Protein AF-A0A2W4QS42-F1 (afdb_monomer)

Solvent-accessible surface area (backbone atoms only — not comparable to full-atom values): 7011 Å² total; per-residue (Å²): 129,69,73,57,61,22,57,53,26,38,53,53,14,48,56,40,29,53,50,14,57,77,71,67,36,66,67,45,32,48,53,15,30,51,37,30,37,52,13,28,56,42,39,51,52,35,50,59,56,46,58,57,48,47,72,67,36,71,87,75,53,97,61,64,62,68,47,48,51,56,24,48,58,36,41,53,54,31,47,53,46,36,49,53,36,22,54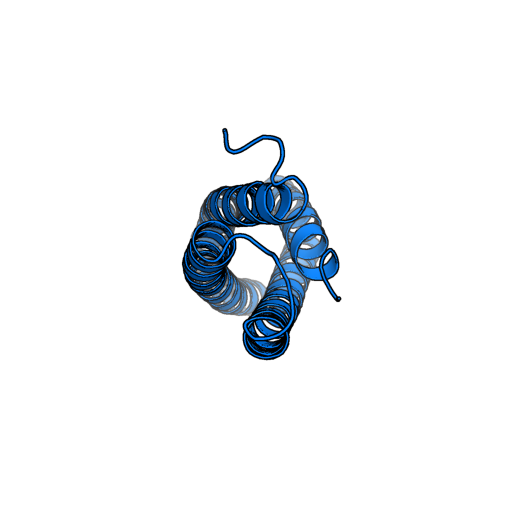,42,24,51,55,19,38,54,18,58,78,65,73,38,87,63,17,61,64,32,46,52,49,34,56,55,40,48,56,56,37,49,55,38,48,52,51,26,51,50,37,54,50,43,58,78,37,66,83,75,73,119

pLDDT: mean 89.02, std 12.54, range [42.53, 98.44]

Secondary structure (DSSP, 8-state):
---SHHHHHHHHHHHHHHHHHHHT-HHHHHHHHHHHHHHHHHHHHHHHHHHHHHHHHTTT----HHHHHHHHHHHHHHHHHHHHHHHHHHHHHHHHHTT-TTHHHHHHHHHHHHHHHHHHHHHHHHHHHHHH-TTT--

Foldseek 3Di:
DLLCQLVVLLVVLLVQLVVCLVVVPLVSNLVSLVSLLVSLVSLVVVLVVLVVVCVVCVVPDPFDPVLSVVLNVLSVVLNVLSVVLNVLSVVLNVCSVVVHPCNNVSSVVSSVSSVVSNVSSVVSVVSVVCRVCVVVVD

Structure (mmCIF, N/CA/C/O backbone):
data_AF-A0A2W4QS42-F1
#
_entry.id   AF-A0A2W4QS42-F1
#
loop_
_atom_site.group_PDB
_atom_site.id
_atom_site.type_symbol
_atom_site.label_atom_id
_atom_site.label_alt_id
_atom_site.label_comp_id
_atom_site.label_asym_id
_atom_site.label_entity_id
_atom_site.label_seq_id
_atom_site.pdbx_PDB_ins_code
_atom_site.Cartn_x
_atom_site.Cartn_y
_atom_site.Cartn_z
_atom_site.occupancy
_atom_site.B_iso_or_equiv
_atom_site.auth_seq_id
_atom_site.auth_comp_id
_atom_site.auth_asym_id
_atom_site.auth_atom_id
_atom_site.pdbx_PDB_model_num
ATOM 1 N N . MET A 1 1 ? -0.757 -10.755 -18.450 1.00 49.31 1 MET A N 1
ATOM 2 C CA . MET A 1 1 ? -0.132 -10.056 -17.308 1.00 49.31 1 MET A CA 1
ATOM 3 C C . MET A 1 1 ? -1.227 -9.684 -16.318 1.00 49.31 1 MET A C 1
ATOM 5 O O . MET A 1 1 ? -2.262 -9.183 -16.743 1.00 49.31 1 MET A O 1
ATOM 9 N N . ILE A 1 2 ? -1.046 -9.963 -15.027 1.00 46.19 2 ILE A N 1
ATOM 10 C CA . ILE A 1 2 ? -1.943 -9.469 -13.970 1.00 46.19 2 ILE A CA 1
ATOM 11 C C . ILE A 1 2 ? -1.516 -8.021 -13.677 1.00 46.19 2 ILE A C 1
ATOM 13 O O . ILE A 1 2 ? -0.881 -7.742 -12.674 1.00 46.19 2 ILE A O 1
ATOM 17 N N . THR A 1 3 ? -1.766 -7.096 -14.604 1.00 63.50 3 THR A N 1
ATOM 18 C CA . THR A 1 3 ? -1.254 -5.712 -14.499 1.00 63.50 3 THR A CA 1
ATOM 19 C C . THR A 1 3 ? -2.177 -4.797 -13.709 1.00 63.50 3 THR A C 1
ATOM 21 O O . THR A 1 3 ? -1.730 -3.859 -13.063 1.00 63.50 3 THR A O 1
ATOM 24 N N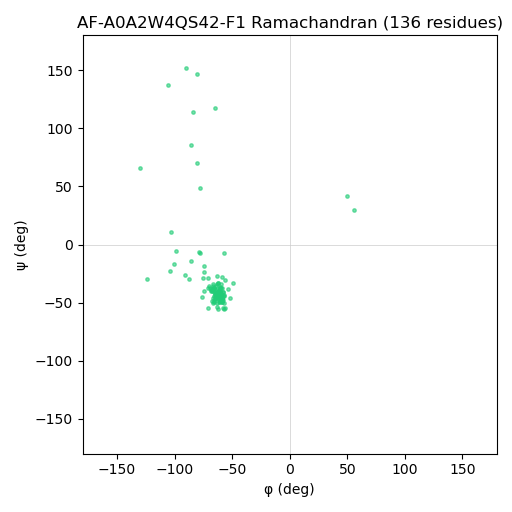 . HIS A 1 4 ? -3.482 -5.063 -13.739 1.00 69.88 4 HIS A N 1
ATOM 25 C CA . HIS A 1 4 ? -4.470 -4.114 -13.227 1.00 69.88 4 HIS A CA 1
ATOM 26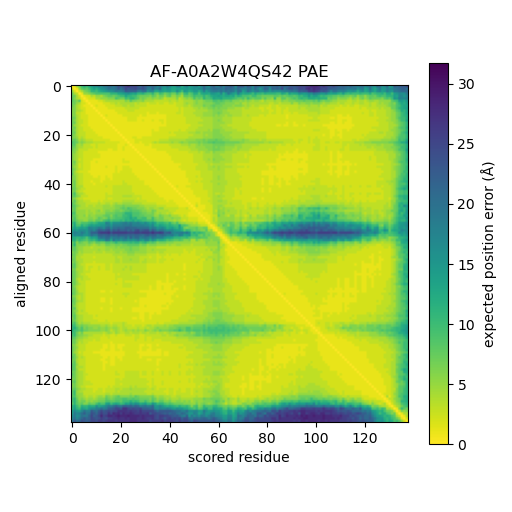 C C . HIS A 1 4 ? -5.046 -4.490 -11.860 1.00 69.88 4 HIS A C 1
ATOM 28 O O . HIS A 1 4 ? -5.512 -3.617 -11.131 1.00 69.88 4 HIS A O 1
ATOM 34 N N . LEU A 1 5 ? -4.995 -5.773 -11.488 1.00 74.00 5 LEU A N 1
ATOM 35 C CA . LEU A 1 5 ? -5.559 -6.260 -10.227 1.00 74.00 5 LEU A CA 1
ATOM 36 C C . LEU A 1 5 ? -4.943 -5.576 -8.988 1.00 74.00 5 LEU A C 1
ATOM 38 O O . LEU A 1 5 ? -5.720 -5.133 -8.141 1.00 74.00 5 LEU A O 1
ATOM 42 N N . PRO A 1 6 ? -3.606 -5.423 -8.863 1.00 79.38 6 PRO A N 1
ATOM 43 C CA . PRO A 1 6 ? -3.008 -4.815 -7.671 1.00 79.38 6 PRO A CA 1
ATOM 44 C C . PRO A 1 6 ? -3.354 -3.328 -7.552 1.00 79.38 6 PRO A C 1
ATOM 46 O O . PRO A 1 6 ? -3.699 -2.850 -6.475 1.00 79.38 6 PRO A O 1
ATOM 49 N N . VAL A 1 7 ? -3.344 -2.611 -8.679 1.00 84.81 7 VAL A N 1
ATOM 50 C CA . VAL A 1 7 ? -3.639 -1.174 -8.739 1.00 84.81 7 VAL A CA 1
ATOM 51 C C . VAL A 1 7 ? -5.097 -0.899 -8.375 1.00 84.81 7 VAL A C 1
ATOM 53 O O . VAL A 1 7 ? -5.369 -0.084 -7.493 1.00 84.81 7 VAL A O 1
ATOM 56 N N . PHE A 1 8 ? -6.045 -1.613 -8.993 1.00 87.81 8 PHE A N 1
ATOM 57 C CA . PHE A 1 8 ? -7.465 -1.459 -8.664 1.00 87.81 8 PHE A CA 1
ATOM 58 C C . PHE A 1 8 ? -7.780 -1.936 -7.245 1.00 87.81 8 PHE A C 1
ATOM 60 O O . PHE A 1 8 ? -8.579 -1.302 -6.559 1.00 87.81 8 PHE A O 1
ATOM 67 N N . GLY A 1 9 ? -7.136 -3.010 -6.782 1.00 90.00 9 GLY A N 1
ATOM 68 C CA . GLY A 1 9 ? -7.272 -3.494 -5.411 1.00 90.00 9 GLY A CA 1
ATOM 69 C C . GLY A 1 9 ? -6.837 -2.444 -4.388 1.00 90.00 9 GLY A C 1
ATOM 70 O O . GLY A 1 9 ? -7.599 -2.131 -3.475 1.00 90.00 9 GLY A O 1
ATOM 71 N N . LEU A 1 10 ? -5.664 -1.833 -4.574 1.00 92.06 10 LEU A N 1
ATOM 72 C CA . LEU A 1 10 ? -5.182 -0.749 -3.714 1.00 92.06 10 LEU A CA 1
ATOM 73 C C . LEU A 1 10 ? -6.088 0.484 -3.776 1.00 92.06 10 LEU A C 1
ATOM 75 O O . LEU A 1 10 ? -6.435 1.033 -2.732 1.00 92.06 10 LEU A O 1
ATOM 79 N N . PHE A 1 11 ? -6.526 0.882 -4.974 1.00 94.31 11 PHE A N 1
ATOM 80 C CA . PHE A 1 11 ? -7.452 2.000 -5.172 1.00 94.31 11 PHE A CA 1
ATOM 81 C C . PHE A 1 11 ? -8.765 1.801 -4.410 1.00 94.31 11 PHE A C 1
ATOM 83 O O . PHE A 1 11 ? -9.143 2.628 -3.578 1.00 94.31 11 PHE A O 1
ATOM 90 N N . LEU A 1 12 ? -9.440 0.672 -4.635 1.00 95.25 12 LEU A N 1
ATOM 91 C CA . LEU A 1 12 ? -10.700 0.353 -3.966 1.00 95.25 12 LEU A CA 1
ATOM 92 C C . LEU A 1 12 ? -10.511 0.195 -2.454 1.00 95.25 12 LEU A C 1
ATOM 94 O O . LEU A 1 12 ? -11.308 0.726 -1.680 1.00 95.25 12 LEU A O 1
ATOM 98 N N . GLY A 1 13 ? -9.440 -0.481 -2.033 1.00 96.56 13 GLY A N 1
ATOM 99 C CA . GLY A 1 13 ? -9.091 -0.660 -0.628 1.00 96.56 13 GLY A CA 1
ATOM 100 C C . GLY A 1 13 ? -8.870 0.668 0.095 1.00 96.56 13 GLY A C 1
ATOM 101 O O . GLY A 1 13 ? -9.392 0.855 1.190 1.00 96.56 13 GLY A O 1
ATOM 102 N N . PHE A 1 14 ? -8.178 1.625 -0.527 1.00 97.75 14 PHE A N 1
ATOM 103 C CA . PHE A 1 14 ? -7.946 2.951 0.045 1.00 97.75 14 PHE A CA 1
ATOM 104 C C . PHE A 1 14 ? -9.245 3.735 0.260 1.00 97.75 14 PHE A C 1
ATOM 106 O O . PHE A 1 14 ? -9.510 4.189 1.375 1.00 97.75 14 PHE A O 1
ATOM 113 N N . PHE A 1 15 ? -10.078 3.886 -0.776 1.00 98.00 15 PHE A N 1
ATOM 114 C CA . PHE A 1 15 ? -11.317 4.664 -0.656 1.00 98.00 15 PHE A CA 1
ATOM 115 C C . PHE A 1 15 ? -12.315 4.011 0.300 1.00 98.00 15 PHE A C 1
ATOM 117 O O . PHE A 1 15 ? -12.965 4.708 1.084 1.00 98.00 15 PHE A O 1
ATOM 124 N N . ALA A 1 16 ? -12.396 2.679 0.294 1.00 97.88 16 ALA A N 1
ATOM 125 C CA . ALA A 1 16 ? -13.203 1.944 1.256 1.00 97.88 16 ALA A CA 1
ATOM 126 C C . ALA A 1 16 ? -12.666 2.119 2.689 1.00 97.88 16 ALA A C 1
ATOM 128 O O . ALA A 1 16 ? -13.453 2.383 3.601 1.00 97.88 16 ALA A O 1
ATOM 129 N N . LEU A 1 17 ? -11.342 2.080 2.897 1.00 98.31 17 LEU A N 1
ATOM 130 C CA . LEU A 1 17 ? -10.729 2.286 4.214 1.00 98.31 17 LEU A CA 1
ATOM 131 C C . LEU A 1 17 ? -10.974 3.708 4.720 1.00 98.31 17 LEU A C 1
ATOM 133 O O . LEU A 1 17 ? -11.322 3.892 5.886 1.00 98.31 17 LEU A O 1
ATOM 137 N N . LEU A 1 18 ? -10.844 4.704 3.842 1.00 98.31 18 LEU A N 1
ATOM 138 C CA . LEU A 1 18 ? -11.116 6.105 4.147 1.00 98.31 18 LEU A CA 1
ATOM 139 C C . LEU A 1 18 ? -12.583 6.301 4.546 1.00 98.31 18 LEU A C 1
ATOM 141 O O . LEU A 1 18 ? -12.873 6.918 5.573 1.00 98.31 18 LEU A O 1
ATOM 145 N N . TYR A 1 19 ? -13.511 5.718 3.783 1.00 98.31 19 TYR A N 1
ATOM 146 C CA . TYR A 1 19 ? -14.935 5.738 4.107 1.00 98.31 19 TYR A CA 1
ATOM 147 C C . TYR A 1 19 ? -15.221 5.055 5.451 1.00 98.31 19 TYR A C 1
ATOM 149 O O . TYR A 1 19 ? -15.873 5.646 6.316 1.00 98.31 19 TYR A O 1
ATOM 157 N N . GLY A 1 20 ? -14.687 3.849 5.670 1.00 97.31 20 GLY A N 1
ATOM 158 C CA . GLY A 1 20 ? -14.833 3.104 6.921 1.00 97.31 20 GLY A CA 1
ATOM 159 C C . GLY A 1 20 ? -14.254 3.853 8.120 1.00 97.31 20 GLY A C 1
ATOM 160 O O . GLY A 1 20 ? -14.846 3.854 9.199 1.00 97.31 20 GLY A O 1
ATOM 161 N N . TYR A 1 21 ? -13.142 4.565 7.933 1.00 97.44 21 TYR A N 1
ATOM 162 C CA . TYR A 1 21 ? -12.543 5.415 8.957 1.00 97.44 21 TYR A CA 1
ATOM 163 C C . TYR A 1 21 ? -13.443 6.606 9.316 1.00 97.44 21 TYR A C 1
ATOM 165 O O . TYR A 1 21 ? -13.745 6.807 10.495 1.00 97.44 21 TYR A O 1
ATOM 173 N N . ILE A 1 22 ? -13.941 7.350 8.320 1.00 97.94 22 ILE A N 1
ATOM 174 C CA . ILE A 1 22 ? -14.831 8.509 8.524 1.00 97.94 22 ILE A CA 1
ATOM 175 C C . ILE A 1 22 ? -16.152 8.082 9.175 1.00 97.94 22 ILE A C 1
ATOM 177 O O . ILE A 1 22 ? -16.623 8.722 10.119 1.00 97.94 22 ILE A O 1
ATOM 181 N N . LYS A 1 23 ? -16.748 6.983 8.702 1.00 97.56 23 LYS A N 1
ATOM 182 C CA . LYS A 1 23 ? -18.003 6.437 9.239 1.00 97.56 23 LYS A CA 1
ATOM 183 C C . LYS A 1 23 ? -17.827 5.657 10.537 1.00 97.56 23 LYS A C 1
ATOM 185 O O . LYS A 1 23 ? -18.823 5.305 11.159 1.00 97.56 23 LYS A O 1
ATOM 190 N N . LYS A 1 24 ? -16.581 5.428 10.967 1.00 95.31 24 LYS A N 1
ATOM 191 C CA . LYS A 1 24 ? -16.226 4.601 12.130 1.00 95.31 24 LYS A CA 1
ATOM 192 C C . LYS A 1 24 ? -16.796 3.179 12.027 1.00 95.31 24 LYS A C 1
ATOM 194 O O . LYS A 1 24 ? -17.056 2.541 13.044 1.00 95.31 24 LYS A O 1
ATOM 199 N N . ASP A 1 25 ? -16.960 2.684 10.803 1.00 97.44 25 ASP A N 1
ATOM 200 C CA . ASP A 1 25 ? -17.499 1.359 10.526 1.00 97.44 25 ASP A CA 1
ATOM 201 C C . ASP A 1 25 ? -16.380 0.316 10.617 1.00 97.44 25 ASP A C 1
ATOM 203 O O . ASP A 1 25 ? -15.419 0.320 9.842 1.00 97.44 25 ASP A O 1
ATOM 207 N N . LYS A 1 26 ? -16.486 -0.574 11.607 1.00 95.88 26 LYS A N 1
ATOM 208 C CA . LYS A 1 26 ? -15.491 -1.623 11.850 1.00 95.88 26 LYS A CA 1
ATOM 209 C C . LYS A 1 26 ? -15.455 -2.657 10.722 1.00 95.88 26 LYS A C 1
ATOM 211 O O . LYS A 1 26 ? -14.369 -3.080 10.332 1.00 95.88 26 LYS A O 1
ATOM 216 N N . GLY A 1 27 ? -16.615 -3.045 10.195 1.00 97.44 27 GLY A N 1
ATOM 217 C CA . GLY A 1 27 ? -16.720 -4.043 9.133 1.00 97.44 27 GLY A CA 1
ATOM 218 C C . GLY A 1 27 ? -16.070 -3.552 7.846 1.00 97.44 27 GLY A C 1
ATOM 219 O O . GLY A 1 27 ? -15.232 -4.247 7.274 1.00 97.44 27 GLY A O 1
ATOM 220 N N . VAL A 1 28 ? -16.369 -2.313 7.450 1.00 97.94 28 VAL A N 1
ATOM 221 C CA . VAL A 1 28 ? -15.773 -1.703 6.257 1.00 97.94 28 VAL A CA 1
ATOM 222 C C . VAL A 1 28 ? -14.257 -1.597 6.399 1.00 97.94 28 VAL A C 1
ATOM 224 O O . VAL A 1 28 ? -13.547 -1.970 5.469 1.00 97.94 28 VAL A O 1
ATOM 227 N N . LYS A 1 29 ? -13.732 -1.160 7.554 1.00 98.31 29 LYS A N 1
ATOM 228 C CA . LYS A 1 29 ? -12.275 -1.103 7.774 1.00 98.31 29 LYS A CA 1
ATOM 229 C C . LYS A 1 29 ? -11.618 -2.474 7.614 1.00 98.31 29 LYS A C 1
ATOM 231 O O . LYS A 1 29 ? -10.624 -2.580 6.906 1.00 98.31 29 LYS A O 1
ATOM 236 N N . ILE A 1 30 ? -12.185 -3.520 8.220 1.00 98.31 30 ILE A N 1
ATOM 237 C CA . ILE A 1 30 ? -11.664 -4.894 8.127 1.00 98.31 30 ILE A CA 1
ATOM 238 C C . ILE A 1 30 ? -11.622 -5.371 6.671 1.00 98.31 30 ILE A C 1
ATOM 240 O O . ILE A 1 30 ? -10.583 -5.849 6.217 1.00 98.31 30 ILE A O 1
ATOM 244 N N . VAL A 1 31 ? -12.722 -5.206 5.930 1.00 98.19 31 VAL A N 1
ATOM 245 C CA . VAL A 1 31 ? -12.797 -5.604 4.514 1.00 98.19 31 VAL A CA 1
ATOM 246 C C . VAL A 1 31 ? -11.794 -4.816 3.673 1.00 98.19 31 VAL A C 1
ATOM 248 O O . VAL A 1 31 ? -11.091 -5.394 2.853 1.00 98.19 31 VAL A O 1
ATOM 251 N N . SER A 1 32 ? -11.673 -3.513 3.913 1.00 98.12 32 SER A N 1
ATOM 252 C CA . SER A 1 32 ? -10.754 -2.646 3.170 1.00 98.12 32 SER A CA 1
ATOM 253 C C . SER A 1 32 ? -9.291 -3.035 3.392 1.00 98.12 32 SER A C 1
ATOM 255 O O . SER A 1 32 ? -8.528 -3.139 2.437 1.00 98.12 32 SER A O 1
ATOM 257 N N . LEU A 1 33 ? -8.909 -3.320 4.642 1.00 98.44 33 LEU A N 1
ATOM 258 C CA . LEU A 1 33 ? -7.570 -3.809 4.982 1.00 98.44 33 LEU A CA 1
ATOM 259 C C . LEU A 1 33 ? -7.282 -5.167 4.329 1.00 98.44 33 LEU A C 1
ATOM 261 O O . LEU A 1 33 ? -6.191 -5.370 3.804 1.00 98.44 33 LEU A O 1
ATOM 265 N N . ALA A 1 34 ? -8.262 -6.076 4.306 1.00 98.06 34 ALA A N 1
ATOM 266 C CA . ALA A 1 34 ? -8.127 -7.359 3.620 1.00 98.06 34 ALA A CA 1
ATOM 267 C C . ALA A 1 34 ? -7.929 -7.190 2.103 1.00 98.06 34 ALA A C 1
ATOM 269 O O . ALA A 1 34 ? -7.073 -7.856 1.525 1.00 98.06 34 ALA A O 1
ATOM 270 N N . ILE A 1 35 ? -8.659 -6.266 1.468 1.00 97.50 35 ILE A N 1
ATOM 271 C CA . ILE A 1 35 ? -8.482 -5.936 0.046 1.00 97.50 35 ILE A CA 1
ATOM 272 C C . ILE A 1 35 ? -7.061 -5.423 -0.221 1.00 97.50 35 ILE A C 1
ATOM 274 O O . ILE A 1 35 ? -6.424 -5.887 -1.164 1.00 97.50 35 ILE A O 1
ATOM 278 N N . ILE A 1 36 ? -6.537 -4.522 0.619 1.00 97.56 36 ILE A N 1
ATOM 279 C CA . ILE A 1 36 ? -5.163 -4.002 0.485 1.00 97.56 36 ILE A CA 1
ATOM 280 C C . ILE A 1 36 ? -4.132 -5.135 0.603 1.00 97.56 36 ILE A C 1
ATOM 282 O O . ILE A 1 36 ? -3.180 -5.178 -0.171 1.00 97.56 36 ILE A O 1
ATOM 286 N N . ILE A 1 37 ? -4.333 -6.091 1.514 1.00 97.81 37 ILE A N 1
ATOM 287 C CA . ILE A 1 37 ? -3.449 -7.260 1.662 1.00 97.81 37 ILE A CA 1
ATOM 288 C C . ILE A 1 37 ? -3.484 -8.144 0.408 1.00 97.81 37 ILE A C 1
ATOM 290 O O . ILE A 1 37 ? -2.435 -8.558 -0.081 1.00 97.81 37 ILE A O 1
ATOM 294 N N . VAL A 1 38 ? -4.669 -8.416 -0.146 1.00 96.19 38 VAL A N 1
ATOM 295 C CA . VAL A 1 38 ? -4.794 -9.173 -1.404 1.00 96.19 38 VAL A CA 1
ATOM 296 C C . VAL A 1 38 ? -4.106 -8.432 -2.551 1.00 96.19 38 VAL A C 1
ATOM 298 O O . VAL A 1 38 ? -3.416 -9.051 -3.360 1.00 96.19 38 VAL A O 1
ATOM 301 N N . ALA A 1 39 ? -4.241 -7.107 -2.598 1.00 94.62 39 ALA A N 1
ATOM 302 C CA . ALA A 1 39 ? -3.582 -6.279 -3.595 1.00 94.62 39 ALA A CA 1
ATOM 303 C C . ALA A 1 39 ? -2.051 -6.293 -3.449 1.00 94.62 39 ALA A C 1
ATOM 305 O O . ALA A 1 39 ? -1.366 -6.375 -4.462 1.00 94.62 39 ALA A O 1
ATOM 306 N N . MET A 1 40 ? -1.516 -6.305 -2.220 1.00 95.12 40 MET A N 1
ATOM 307 C CA . MET A 1 40 ? -0.083 -6.501 -1.959 1.00 95.12 40 MET A CA 1
ATOM 308 C C . MET A 1 40 ? 0.408 -7.835 -2.529 1.00 95.12 40 MET A C 1
ATOM 310 O O . MET A 1 40 ? 1.393 -7.854 -3.260 1.00 95.12 40 MET A 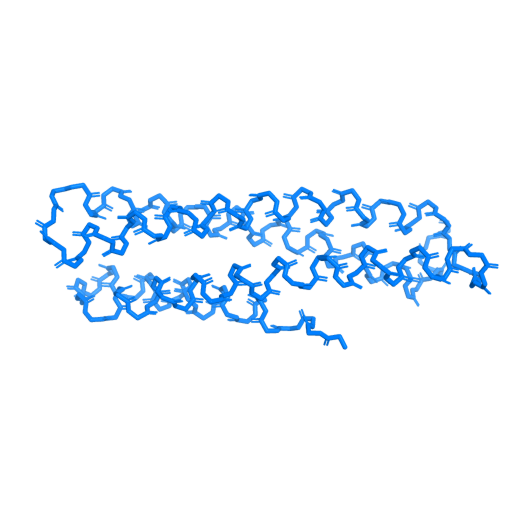O 1
ATOM 314 N N . VAL A 1 41 ? -0.292 -8.941 -2.253 1.00 95.50 41 VAL A N 1
ATOM 315 C CA . VAL A 1 41 ? 0.081 -10.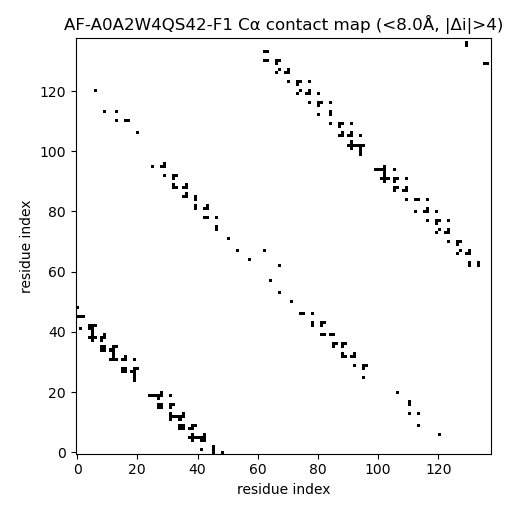260 -2.798 1.00 95.50 41 VAL A CA 1
ATOM 316 C C . VAL A 1 41 ? 0.041 -10.251 -4.327 1.00 95.50 41 VAL A C 1
ATOM 318 O O . VAL A 1 41 ? 0.961 -10.743 -4.973 1.00 95.50 41 VAL A O 1
ATOM 321 N N . GLY A 1 42 ? -1.002 -9.660 -4.916 1.00 92.94 42 GLY A N 1
ATOM 322 C CA . GLY A 1 42 ? -1.103 -9.514 -6.366 1.00 92.94 42 GLY A CA 1
ATOM 323 C C . GLY A 1 42 ? 0.020 -8.659 -6.959 1.00 92.94 42 GLY A C 1
ATOM 324 O O . GLY A 1 42 ? 0.530 -8.995 -8.023 1.00 92.94 42 GLY A O 1
ATOM 325 N N . GLY A 1 43 ? 0.403 -7.572 -6.283 1.00 91.88 43 GLY A N 1
ATOM 326 C CA . GLY A 1 43 ? 1.483 -6.674 -6.698 1.00 91.88 43 GLY A CA 1
ATOM 327 C C . GLY A 1 43 ? 2.839 -7.366 -6.672 1.00 91.88 43 GLY A C 1
ATOM 328 O O . GLY A 1 43 ? 3.572 -7.295 -7.651 1.00 91.88 43 GLY A O 1
ATOM 329 N N . TRP A 1 44 ? 3.112 -8.123 -5.609 1.00 92.50 44 TRP A N 1
ATOM 330 C CA . TRP A 1 44 ? 4.324 -8.929 -5.498 1.00 92.50 44 TRP A CA 1
ATOM 331 C C . TRP A 1 44 ? 4.425 -9.982 -6.613 1.00 92.50 44 TRP A C 1
ATOM 333 O O . TRP A 1 44 ? 5.457 -10.097 -7.267 1.00 92.50 44 TRP A O 1
ATOM 343 N N . ILE A 1 45 ? 3.334 -10.705 -6.900 1.00 92.56 45 ILE A N 1
ATOM 344 C CA . ILE A 1 45 ? 3.299 -11.657 -8.024 1.00 92.56 45 ILE A CA 1
ATOM 345 C C . ILE A 1 45 ? 3.549 -10.932 -9.352 1.00 92.56 45 ILE A C 1
ATOM 347 O O . ILE A 1 45 ? 4.320 -11.420 -10.175 1.00 92.56 45 ILE A O 1
ATOM 351 N N . ALA A 1 46 ? 2.910 -9.777 -9.565 1.00 90.12 46 ALA A N 1
ATOM 352 C CA . ALA A 1 46 ? 3.084 -8.997 -10.784 1.00 90.12 46 ALA A CA 1
ATOM 353 C C . ALA A 1 46 ? 4.548 -8.575 -10.982 1.00 90.12 46 ALA A C 1
ATOM 355 O O . ALA A 1 46 ? 5.066 -8.776 -12.079 1.00 90.12 46 ALA A O 1
ATOM 356 N N . PHE A 1 47 ? 5.210 -8.093 -9.925 1.00 90.75 47 PHE A N 1
ATOM 357 C CA . PHE A 1 47 ? 6.631 -7.736 -9.927 1.00 90.75 47 PHE A CA 1
ATOM 358 C C . PHE A 1 47 ? 7.516 -8.918 -10.352 1.00 90.75 47 PHE A C 1
ATOM 360 O O . PHE A 1 47 ? 8.192 -8.825 -11.372 1.00 90.75 47 PHE A O 1
ATOM 367 N N . GLN A 1 48 ? 7.402 -10.077 -9.687 1.00 90.88 48 GLN A N 1
ATOM 368 C CA . GLN A 1 48 ? 8.199 -11.266 -10.041 1.00 90.88 48 GLN A CA 1
ATOM 369 C C . GLN A 1 48 ? 7.977 -11.726 -11.491 1.00 90.88 48 GLN A C 1
ATOM 371 O O . GLN A 1 48 ? 8.897 -12.195 -12.165 1.00 90.88 48 GLN A O 1
ATOM 376 N N . THR A 1 49 ? 6.735 -11.637 -11.981 1.00 89.88 49 THR A N 1
ATOM 377 C CA . THR A 1 49 ? 6.432 -12.006 -13.372 1.00 89.88 49 THR A CA 1
ATOM 378 C C . THR A 1 49 ? 6.921 -10.978 -14.390 1.00 89.88 49 THR A C 1
ATOM 380 O O . THR A 1 49 ? 7.112 -11.350 -15.544 1.00 89.88 49 THR A O 1
ATOM 383 N N . GLY A 1 50 ? 7.099 -9.716 -13.985 1.00 86.62 50 GLY A N 1
ATOM 384 C CA . GLY A 1 50 ? 7.661 -8.646 -14.808 1.00 86.62 50 GLY A CA 1
ATOM 385 C C . GLY A 1 50 ? 9.156 -8.847 -15.029 1.00 86.62 50 GLY A C 1
ATOM 386 O O . GLY A 1 50 ? 9.566 -9.002 -16.172 1.00 86.62 50 GLY A O 1
ATOM 387 N N . GLU A 1 51 ? 9.913 -8.993 -13.941 1.00 84.25 51 GLU A N 1
ATOM 388 C CA . GLU A 1 51 ? 11.357 -9.294 -13.940 1.00 84.25 51 GLU A CA 1
ATOM 389 C C . GLU A 1 51 ? 11.677 -10.530 -14.808 1.00 84.25 51 GLU A C 1
ATOM 391 O O . GLU A 1 51 ? 12.536 -10.528 -15.687 1.00 84.25 51 GLU A O 1
ATOM 396 N N . SER A 1 52 ? 10.892 -11.604 -14.648 1.00 85.69 52 SER A N 1
ATOM 397 C CA . SER A 1 52 ? 11.056 -12.817 -15.465 1.00 85.69 52 SER A CA 1
ATOM 398 C C . SER A 1 52 ? 10.801 -12.577 -16.959 1.00 85.69 52 SER A C 1
ATOM 400 O O . SER A 1 52 ? 11.390 -13.250 -17.806 1.00 85.69 52 SER A O 1
ATOM 402 N N . ALA A 1 53 ? 9.872 -11.675 -17.292 1.00 83.62 53 ALA A N 1
ATOM 403 C CA . ALA A 1 53 ? 9.548 -11.344 -18.673 1.00 83.62 53 ALA A CA 1
ATOM 404 C C . ALA A 1 53 ? 10.638 -10.473 -19.306 1.00 83.62 53 ALA A C 1
ATOM 406 O O . ALA A 1 53 ? 10.984 -10.720 -20.457 1.00 83.62 53 ALA A O 1
ATOM 407 N N . GLU A 1 54 ? 11.191 -9.520 -18.558 1.00 79.94 54 GLU A N 1
ATOM 408 C CA . GLU A 1 54 ? 12.309 -8.663 -18.957 1.00 79.94 54 GLU A CA 1
ATOM 409 C C . GLU A 1 54 ? 13.544 -9.480 -19.346 1.00 79.94 54 GLU A C 1
ATOM 411 O O . GLU A 1 54 ? 13.970 -9.431 -20.502 1.00 79.94 54 GLU A O 1
ATOM 416 N N . HIS A 1 55 ? 14.021 -10.356 -18.456 1.00 79.06 55 HIS A N 1
ATOM 417 C CA . HIS A 1 55 ? 15.143 -11.257 -18.749 1.00 79.06 55 HIS A CA 1
ATOM 418 C C . HIS A 1 55 ? 14.907 -12.145 -19.984 1.00 79.06 55 HIS A C 1
ATOM 420 O O . HIS A 1 55 ? 15.848 -12.538 -20.680 1.00 79.06 55 HIS A O 1
ATOM 426 N N . ALA A 1 56 ? 13.651 -12.500 -20.277 1.00 82.25 56 ALA A N 1
ATOM 427 C CA . ALA A 1 56 ? 13.322 -13.305 -21.450 1.00 82.25 56 ALA A CA 1
ATOM 428 C C . ALA A 1 56 ? 13.391 -12.505 -22.763 1.00 82.25 56 ALA A C 1
ATOM 430 O O . ALA A 1 56 ? 13.665 -13.090 -23.815 1.00 82.25 56 ALA A O 1
ATOM 431 N N . ILE A 1 57 ? 13.137 -11.193 -22.721 1.00 77.06 57 ILE A N 1
ATOM 432 C CA . ILE A 1 57 ? 13.086 -10.326 -23.908 1.00 77.06 57 ILE A CA 1
ATOM 433 C C . ILE A 1 57 ? 14.355 -9.497 -24.123 1.00 77.06 57 ILE A C 1
ATOM 435 O O . ILE A 1 57 ? 14.573 -9.062 -25.254 1.00 77.06 57 ILE A O 1
ATOM 439 N N . GLU A 1 58 ? 15.212 -9.358 -23.106 1.00 71.06 58 GLU A N 1
ATOM 440 C CA . GLU A 1 58 ? 16.472 -8.593 -23.117 1.00 71.06 58 GLU A CA 1
ATOM 441 C C . GLU A 1 58 ? 17.366 -8.920 -24.332 1.00 71.06 58 GLU A C 1
ATOM 443 O O . GLU A 1 58 ? 18.038 -8.059 -24.891 1.00 71.06 58 GLU A O 1
ATOM 448 N N . LYS A 1 59 ? 17.332 -10.171 -24.814 1.00 67.38 59 LYS A N 1
ATOM 449 C CA . LYS A 1 59 ? 18.160 -10.644 -25.944 1.00 67.38 59 LYS A CA 1
ATOM 450 C C . LYS A 1 59 ? 17.446 -10.674 -27.295 1.00 67.38 59 LYS A C 1
ATOM 452 O O . LYS A 1 59 ? 18.063 -11.033 -28.297 1.00 67.38 59 LYS A O 1
ATOM 457 N N . VAL A 1 60 ? 16.145 -10.392 -27.325 1.00 65.06 60 VAL A N 1
ATOM 458 C CA . VAL A 1 60 ? 15.274 -10.705 -28.472 1.00 65.06 60 VAL A CA 1
ATOM 459 C C . VAL A 1 60 ? 14.544 -9.472 -29.005 1.00 65.06 60 VAL A C 1
ATOM 461 O O . VAL A 1 60 ? 14.248 -9.415 -30.199 1.00 65.06 60 VAL A O 1
ATOM 464 N N . ALA A 1 61 ? 14.251 -8.484 -28.160 1.00 64.62 61 ALA A N 1
ATOM 465 C CA . ALA A 1 61 ? 13.419 -7.345 -28.526 1.00 64.62 61 ALA A CA 1
ATOM 466 C C . ALA A 1 61 ? 14.241 -6.057 -28.737 1.00 64.62 61 ALA A C 1
ATOM 468 O O . ALA A 1 61 ? 15.123 -5.734 -27.952 1.00 64.62 61 ALA A O 1
ATOM 469 N N . GLN A 1 62 ? 13.922 -5.291 -29.789 1.00 66.06 62 GLN A N 1
ATOM 470 C CA . GLN A 1 62 ? 14.485 -3.956 -30.066 1.00 66.06 62 GLN A CA 1
ATOM 471 C C . GLN A 1 62 ? 13.840 -2.869 -29.180 1.00 66.06 62 GLN A C 1
ATOM 473 O O . GLN A 1 62 ? 13.362 -1.851 -29.680 1.00 66.06 62 GLN A O 1
ATOM 478 N N . VAL A 1 63 ? 13.747 -3.112 -27.874 1.00 71.88 63 VAL A N 1
ATOM 479 C CA . VAL A 1 63 ? 13.308 -2.112 -26.885 1.00 71.88 63 VAL A CA 1
ATOM 480 C C . VAL A 1 63 ? 14.517 -1.339 -26.371 1.00 71.88 63 VAL A C 1
ATOM 482 O O . VAL A 1 63 ? 15.637 -1.847 -26.389 1.00 71.88 63 VAL A O 1
ATOM 485 N N . SER A 1 64 ? 14.296 -0.093 -25.951 1.00 79.81 64 SER A N 1
ATOM 486 C CA . SER A 1 64 ? 15.345 0.704 -25.312 1.00 79.81 64 SER A CA 1
ATOM 487 C C . SER A 1 64 ? 15.728 0.050 -23.986 1.00 79.81 64 SER A C 1
ATOM 489 O O . SER A 1 64 ? 14.872 -0.057 -23.112 1.00 79.81 64 SER A O 1
ATOM 491 N N . HIS A 1 65 ? 16.982 -0.389 -23.859 1.00 80.94 65 HIS A N 1
ATOM 492 C CA . HIS A 1 65 ? 17.505 -0.997 -22.633 1.00 80.94 65 HIS A CA 1
ATOM 493 C C . HIS A 1 65 ? 17.340 -0.044 -21.446 1.00 80.94 65 HIS A C 1
ATOM 495 O O . HIS A 1 65 ? 16.713 -0.407 -20.462 1.00 80.94 65 HIS A O 1
ATOM 501 N N . ASP A 1 66 ? 17.773 1.208 -21.609 1.00 84.19 66 ASP A N 1
ATOM 502 C CA . ASP A 1 66 ? 17.719 2.234 -20.564 1.00 84.19 66 ASP A CA 1
ATOM 503 C C . ASP A 1 66 ? 16.285 2.476 -20.057 1.00 84.19 66 ASP A C 1
ATOM 505 O O . ASP A 1 66 ? 16.051 2.581 -18.860 1.00 84.19 66 ASP A O 1
ATOM 509 N N . ALA A 1 67 ? 15.292 2.504 -20.956 1.00 84.69 67 ALA A N 1
ATOM 510 C CA . ALA A 1 67 ? 13.894 2.717 -20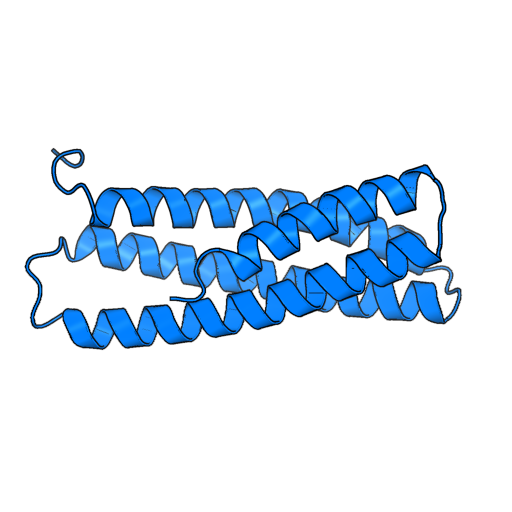.561 1.00 84.69 67 ALA A CA 1
ATOM 511 C C . ALA A 1 67 ? 13.295 1.512 -19.815 1.00 84.69 67 ALA A C 1
ATOM 513 O O . ALA A 1 67 ? 12.359 1.663 -19.028 1.00 84.69 67 ALA A O 1
ATOM 514 N N . VAL A 1 68 ? 13.785 0.307 -20.113 1.00 86.31 68 VAL A N 1
ATOM 515 C CA . VAL A 1 68 ? 13.365 -0.921 -19.437 1.00 86.31 68 VAL A CA 1
ATOM 516 C C . VAL A 1 68 ? 14.016 -0.996 -18.051 1.00 86.31 68 VAL A C 1
ATOM 518 O O . VAL A 1 68 ? 13.292 -1.185 -17.079 1.00 86.31 68 VAL A O 1
ATOM 521 N N . GLU A 1 69 ? 15.314 -0.706 -17.955 1.00 87.69 69 GLU A N 1
ATOM 522 C CA . GLU A 1 69 ? 16.073 -0.642 -16.699 1.00 87.69 69 GLU A CA 1
ATOM 523 C C . GLU A 1 69 ? 15.480 0.406 -15.734 1.00 87.69 69 GLU A C 1
ATOM 525 O O . GLU A 1 69 ? 15.183 0.095 -14.581 1.00 87.69 69 GLU A O 1
ATOM 530 N N . GLU A 1 70 ? 15.164 1.621 -16.208 1.00 90.12 70 GLU A N 1
ATOM 531 C CA . GLU A 1 70 ? 14.503 2.646 -15.379 1.00 90.12 70 GLU A CA 1
ATOM 532 C C . GLU A 1 70 ? 13.122 2.194 -14.862 1.00 90.12 70 GLU A C 1
ATOM 534 O O . GLU A 1 70 ? 12.732 2.493 -13.726 1.00 90.12 70 GLU A O 1
ATOM 539 N N . HIS A 1 71 ? 12.352 1.466 -15.678 1.00 90.88 71 HIS A N 1
ATOM 540 C CA . HIS A 1 71 ? 11.070 0.908 -15.248 1.00 90.88 71 HIS A CA 1
ATOM 541 C C . HIS A 1 71 ? 11.245 -0.193 -14.202 1.00 90.88 71 HIS A C 1
ATOM 543 O O . HIS A 1 71 ? 10.442 -0.249 -13.265 1.00 90.88 71 HIS A O 1
ATOM 549 N N . GLU A 1 72 ? 12.256 -1.049 -14.353 1.00 90.50 72 GLU A N 1
ATOM 550 C CA . GLU A 1 72 ? 12.578 -2.118 -13.410 1.00 90.50 72 GLU A CA 1
ATOM 551 C C . GLU A 1 72 ? 12.972 -1.541 -12.046 1.00 90.50 72 GLU A C 1
ATOM 553 O O . GLU A 1 72 ? 12.348 -1.884 -11.036 1.00 90.50 72 GLU A O 1
ATOM 558 N N . GLU A 1 73 ? 13.901 -0.580 -12.009 1.00 92.62 73 GLU A N 1
ATOM 559 C CA . GLU A 1 73 ? 14.318 0.097 -10.773 1.00 92.62 73 GLU A CA 1
ATOM 560 C C . GLU A 1 73 ? 13.123 0.757 -10.064 1.00 92.62 73 GLU A C 1
ATOM 562 O O . GLU A 1 73 ? 12.922 0.631 -8.846 1.00 92.62 73 GLU A O 1
ATOM 567 N N . ALA A 1 74 ? 12.262 1.434 -10.830 1.00 94.06 74 ALA A N 1
ATOM 568 C CA . ALA A 1 74 ? 11.043 2.018 -10.287 1.00 94.06 74 ALA A CA 1
ATOM 569 C C . ALA A 1 74 ? 10.062 0.944 -9.787 1.00 94.06 74 ALA A C 1
ATOM 571 O O . ALA A 1 74 ? 9.372 1.158 -8.784 1.00 94.06 74 ALA A O 1
ATOM 572 N N . ALA A 1 75 ? 9.950 -0.193 -10.476 1.00 93.00 75 ALA A N 1
ATOM 573 C CA . ALA A 1 75 ? 9.091 -1.303 -10.079 1.00 93.00 75 ALA A CA 1
ATOM 574 C C . ALA A 1 75 ? 9.582 -1.973 -8.789 1.00 93.00 75 ALA A C 1
ATOM 576 O O . ALA A 1 75 ? 8.753 -2.299 -7.933 1.00 93.00 75 ALA A O 1
ATOM 577 N N . GLU A 1 76 ? 10.897 -2.111 -8.606 1.00 94.50 76 GLU A N 1
ATOM 578 C CA . GLU A 1 76 ? 11.504 -2.624 -7.377 1.00 94.50 76 GLU A CA 1
ATOM 579 C C . GLU A 1 76 ? 11.156 -1.717 -6.192 1.00 94.50 76 GLU A C 1
ATOM 581 O O . GLU A 1 76 ? 10.624 -2.176 -5.172 1.00 94.50 76 GLU A O 1
ATOM 586 N N . LEU A 1 77 ? 11.350 -0.404 -6.353 1.00 95.75 77 LEU A N 1
ATOM 587 C CA . LEU A 1 77 ? 11.005 0.568 -5.320 1.00 95.75 77 LEU A CA 1
ATOM 588 C C . LEU A 1 77 ? 9.503 0.541 -5.000 1.00 95.75 77 LEU A C 1
ATOM 590 O O . LEU A 1 77 ? 9.111 0.496 -3.829 1.00 95.75 77 LEU A O 1
ATOM 594 N N . THR A 1 78 ? 8.648 0.500 -6.024 1.00 94.81 78 THR A N 1
ATOM 595 C CA . THR A 1 78 ? 7.195 0.351 -5.858 1.00 94.81 78 THR A CA 1
ATOM 596 C C . THR A 1 78 ? 6.841 -0.916 -5.081 1.00 94.81 78 THR A C 1
ATOM 598 O O . THR A 1 78 ? 6.010 -0.865 -4.168 1.00 94.81 78 THR A O 1
ATOM 601 N N . ASN A 1 79 ? 7.486 -2.044 -5.383 1.00 94.69 79 ASN A N 1
ATOM 602 C CA . ASN A 1 79 ? 7.264 -3.308 -4.689 1.00 94.69 79 ASN A CA 1
ATOM 603 C C . ASN A 1 79 ? 7.623 -3.205 -3.194 1.00 94.69 79 ASN A C 1
ATOM 605 O O . ASN A 1 79 ? 6.840 -3.646 -2.349 1.00 94.69 79 ASN A O 1
ATOM 609 N N . VAL A 1 80 ? 8.726 -2.534 -2.838 1.00 96.44 80 VAL A N 1
ATOM 610 C CA . VAL A 1 80 ? 9.089 -2.265 -1.432 1.00 96.44 80 VAL A CA 1
ATOM 611 C C . VAL A 1 80 ? 7.981 -1.492 -0.707 1.00 96.44 80 VAL A C 1
ATOM 613 O O . VAL A 1 80 ? 7.555 -1.895 0.381 1.00 96.44 80 VAL A O 1
ATOM 616 N N . PHE A 1 81 ? 7.458 -0.416 -1.302 1.00 96.00 81 PHE A N 1
ATOM 617 C CA . PHE A 1 81 ? 6.376 0.370 -0.694 1.00 96.00 81 PHE A CA 1
ATOM 618 C C . PHE A 1 81 ? 5.076 -0.426 -0.543 1.00 96.00 81 PHE A C 1
ATOM 620 O O . PHE A 1 81 ? 4.439 -0.365 0.513 1.00 96.00 81 PHE A O 1
ATOM 627 N N . ILE A 1 82 ? 4.704 -1.219 -1.552 1.00 94.69 82 ILE A N 1
ATOM 628 C CA . ILE A 1 82 ? 3.528 -2.096 -1.500 1.00 94.69 82 ILE A CA 1
ATOM 629 C C . ILE A 1 82 ? 3.669 -3.132 -0.377 1.00 94.69 82 ILE A C 1
ATOM 631 O O . ILE A 1 82 ? 2.715 -3.354 0.375 1.00 94.69 82 ILE A O 1
ATOM 635 N N . MET A 1 83 ? 4.853 -3.726 -0.209 1.00 96.81 83 MET A N 1
ATOM 636 C CA . MET A 1 83 ? 5.136 -4.680 0.867 1.00 96.81 83 MET A CA 1
ATOM 637 C C . MET A 1 83 ? 5.014 -4.030 2.249 1.00 96.81 83 MET A C 1
ATOM 639 O O . MET A 1 83 ? 4.338 -4.566 3.130 1.00 96.81 83 MET A O 1
ATOM 643 N N . VAL A 1 84 ? 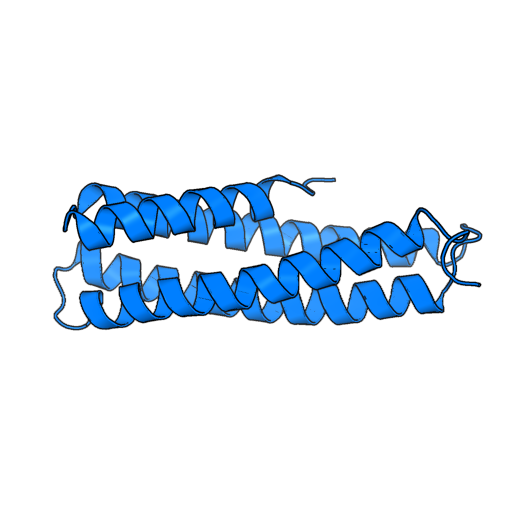5.590 -2.839 2.439 1.00 97.75 84 VAL A N 1
ATOM 644 C CA . VAL A 1 84 ? 5.453 -2.073 3.690 1.00 97.75 84 VAL A CA 1
ATOM 645 C C . VAL A 1 84 ? 3.984 -1.739 3.974 1.00 97.75 84 VAL A C 1
ATOM 647 O O . VAL A 1 84 ? 3.515 -1.927 5.100 1.00 97.75 84 VAL A O 1
ATOM 650 N N . LEU A 1 85 ? 3.230 -1.299 2.962 1.00 97.62 85 LEU A N 1
ATOM 651 C CA . LEU A 1 85 ? 1.802 -1.002 3.077 1.00 97.62 85 LEU A CA 1
ATOM 652 C C . LEU A 1 85 ? 0.982 -2.240 3.471 1.00 97.62 85 LEU A C 1
ATOM 654 O O . LEU A 1 85 ? 0.116 -2.162 4.349 1.00 97.62 85 LEU A O 1
ATOM 658 N N . GLY A 1 86 ? 1.244 -3.388 2.851 1.00 97.31 86 GLY A N 1
ATOM 659 C CA . GLY A 1 86 ? 0.538 -4.628 3.156 1.00 97.31 86 GLY A CA 1
ATOM 660 C C . GLY A 1 86 ? 0.862 -5.168 4.552 1.00 97.31 86 GLY A C 1
ATOM 661 O O . GLY A 1 86 ? -0.052 -5.554 5.286 1.00 97.31 86 GLY A O 1
ATOM 662 N N . LEU A 1 87 ? 2.124 -5.092 4.988 1.00 98.00 87 LEU A N 1
ATOM 663 C CA . LEU A 1 87 ? 2.519 -5.424 6.362 1.00 98.00 87 LEU A CA 1
ATOM 664 C C . LEU A 1 87 ? 1.862 -4.488 7.387 1.00 98.00 87 LEU A C 1
ATOM 666 O O . LEU A 1 87 ? 1.310 -4.952 8.387 1.00 98.00 87 LEU A O 1
ATOM 670 N N . ALA A 1 88 ? 1.841 -3.178 7.129 1.00 98.12 88 ALA A N 1
ATOM 671 C CA . ALA A 1 88 ? 1.122 -2.221 7.971 1.00 98.12 88 ALA A CA 1
ATOM 672 C C . ALA A 1 88 ? -0.385 -2.537 8.028 1.00 98.12 88 ALA A C 1
ATOM 674 O O . ALA A 1 88 ? -1.003 -2.451 9.094 1.00 98.12 88 ALA A O 1
ATOM 675 N N . SER A 1 89 ? -0.963 -2.976 6.906 1.00 98.06 89 SER A N 1
ATOM 676 C CA . SER A 1 89 ? -2.369 -3.383 6.815 1.00 98.06 89 SER A CA 1
ATOM 677 C C . SER A 1 89 ? -2.671 -4.639 7.630 1.00 98.06 89 SER A C 1
ATOM 679 O O . SER A 1 89 ? -3.720 -4.700 8.268 1.00 98.06 89 SER A O 1
ATOM 681 N N . LEU A 1 90 ? -1.745 -5.601 7.706 1.00 98.31 90 LEU A N 1
ATOM 682 C CA . LEU A 1 90 ? -1.864 -6.763 8.597 1.00 98.31 90 LEU A CA 1
ATOM 683 C C . LEU A 1 90 ? -1.891 -6.349 10.074 1.00 98.31 90 LEU A C 1
ATOM 685 O O . LEU A 1 90 ? -2.735 -6.825 10.838 1.00 98.31 90 LEU A O 1
ATOM 689 N N . VAL A 1 91 ? -1.013 -5.426 10.481 1.00 98.12 91 VAL A N 1
ATOM 690 C CA . VAL A 1 91 ? -0.987 -4.909 11.860 1.00 98.12 91 VAL A CA 1
ATOM 691 C C . VAL A 1 91 ? -2.272 -4.141 12.180 1.00 98.12 91 VAL A C 1
ATOM 693 O O . VAL A 1 91 ? -2.856 -4.325 13.253 1.00 98.12 91 VAL A O 1
ATOM 696 N N . ALA A 1 92 ? -2.749 -3.305 11.254 1.00 97.88 92 ALA A N 1
ATOM 697 C CA . ALA A 1 92 ? -4.015 -2.592 11.394 1.00 97.88 92 ALA A CA 1
ATOM 698 C C . ALA A 1 92 ? -5.204 -3.556 11.496 1.00 97.88 92 ALA A C 1
ATOM 700 O O . ALA A 1 92 ? -6.048 -3.394 12.379 1.00 97.88 92 ALA A O 1
ATOM 701 N N . LEU A 1 93 ? -5.230 -4.602 10.667 1.00 98.25 93 LEU A N 1
ATOM 702 C CA . LEU A 1 93 ? -6.286 -5.611 10.660 1.00 98.25 93 LEU A CA 1
ATOM 703 C C . LEU A 1 93 ? -6.332 -6.355 11.994 1.00 98.25 93 LEU A C 1
ATOM 705 O O . LEU A 1 93 ? -7.397 -6.487 12.595 1.00 98.25 93 LEU A O 1
ATOM 709 N N . PHE A 1 94 ? -5.175 -6.785 12.499 1.00 97.94 94 PHE A N 1
ATOM 710 C CA . PHE A 1 94 ? -5.079 -7.409 13.815 1.00 97.94 94 PHE A CA 1
ATOM 711 C C . PHE A 1 94 ? -5.554 -6.467 14.932 1.00 97.94 94 PHE A C 1
ATOM 713 O O . PHE A 1 94 ? -6.282 -6.890 15.835 1.00 97.94 94 PHE A O 1
ATOM 720 N N . GLY A 1 95 ? -5.183 -5.185 14.859 1.00 97.31 95 GLY A N 1
ATOM 721 C CA . GLY A 1 95 ? -5.636 -4.157 15.792 1.00 97.31 95 GLY A CA 1
ATOM 722 C C . GLY A 1 95 ? -7.157 -3.999 15.808 1.00 97.31 95 GLY A C 1
ATOM 723 O O . GLY A 1 95 ? -7.751 -4.001 16.887 1.00 97.31 95 GLY A O 1
ATOM 724 N N . GLU A 1 96 ? -7.784 -3.905 14.634 1.00 96.94 96 GLU A N 1
ATOM 725 C CA . GLU A 1 96 ? -9.239 -3.797 14.476 1.00 96.94 96 GLU A CA 1
ATOM 726 C C . GLU A 1 96 ? -9.958 -5.066 14.958 1.00 96.94 96 GLU A C 1
ATOM 728 O O . GLU A 1 96 ? -10.902 -4.985 15.743 1.00 96.94 96 GLU A O 1
ATOM 733 N N . LEU A 1 97 ? -9.486 -6.258 14.578 1.00 96.69 97 LEU A N 1
ATOM 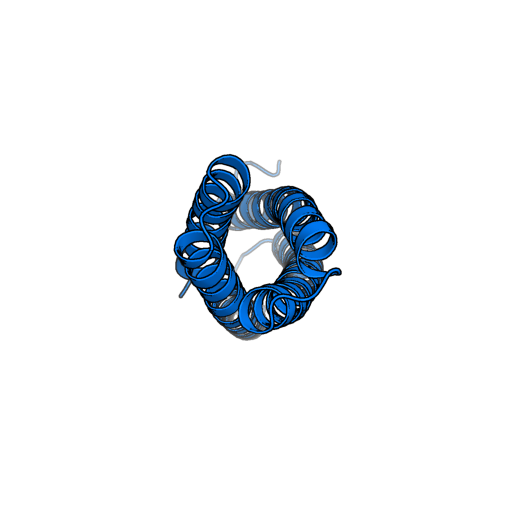734 C CA . LEU A 1 97 ? -10.094 -7.531 14.989 1.00 96.69 97 LEU A CA 1
ATOM 735 C C . LEU A 1 97 ? -10.066 -7.749 16.507 1.00 96.69 97 LEU A C 1
ATOM 737 O O . LEU A 1 97 ? -10.973 -8.374 17.054 1.00 96.69 97 LEU A O 1
ATOM 741 N N . LYS A 1 98 ? -9.027 -7.256 17.187 1.00 95.94 98 LYS A N 1
ATOM 742 C CA . LYS A 1 98 ? -8.820 -7.437 18.632 1.00 95.94 98 LYS A CA 1
ATOM 743 C C . LYS A 1 98 ? -9.170 -6.200 19.466 1.00 95.94 98 LYS A C 1
ATOM 745 O O . LYS A 1 98 ? -8.806 -6.164 20.643 1.00 95.94 98 LYS A O 1
ATOM 750 N N . ASP A 1 99 ? -9.810 -5.195 18.863 1.00 93.31 99 ASP A N 1
ATOM 751 C CA . ASP A 1 99 ? -10.221 -3.936 19.503 1.00 93.31 99 ASP A CA 1
ATOM 752 C C . ASP A 1 99 ? -9.086 -3.260 20.297 1.00 93.31 99 ASP A C 1
ATOM 754 O O . ASP A 1 99 ? -9.251 -2.767 21.417 1.00 93.31 99 ASP A O 1
ATOM 758 N N . LYS A 1 100 ? -7.877 -3.265 19.727 1.00 94.81 100 LYS A N 1
ATOM 759 C CA . LYS A 1 100 ? -6.683 -2.731 20.390 1.00 94.81 100 LYS A CA 1
ATOM 760 C C . LYS A 1 100 ? -6.620 -1.213 20.262 1.00 94.81 100 LYS A C 1
ATOM 762 O O . LYS A 1 100 ? -6.952 -0.636 19.231 1.00 94.81 100 LYS A O 1
ATOM 767 N N . ARG A 1 101 ? -6.071 -0.549 21.287 1.00 91.38 101 ARG A N 1
ATOM 768 C CA . ARG A 1 101 ? -5.876 0.916 21.294 1.00 91.38 101 ARG A CA 1
ATOM 769 C C . ARG A 1 101 ? -4.994 1.416 20.143 1.00 91.38 101 ARG A C 1
ATOM 771 O O . ARG A 1 101 ? -5.184 2.539 19.689 1.00 91.38 101 ARG A O 1
ATOM 778 N N . PHE A 1 102 ? -4.076 0.581 19.650 1.00 92.88 102 PHE A N 1
ATOM 779 C CA . PHE A 1 102 ? -3.212 0.919 18.518 1.00 92.88 102 PHE A CA 1
ATOM 780 C C . PHE A 1 102 ? -3.897 0.798 17.145 1.00 92.88 102 PHE A C 1
ATOM 782 O O . PHE A 1 102 ? -3.296 1.206 16.163 1.00 92.88 102 PHE A O 1
ATOM 789 N N . ALA A 1 103 ? -5.136 0.295 17.046 1.00 92.38 103 ALA A N 1
ATOM 790 C CA . ALA A 1 103 ? -5.826 0.120 15.761 1.00 92.38 103 ALA A CA 1
ATOM 791 C C . ALA A 1 103 ? -6.032 1.444 15.005 1.00 92.38 103 ALA A C 1
ATOM 793 O O . ALA A 1 103 ? -5.825 1.535 13.801 1.00 92.38 103 ALA A O 1
ATOM 794 N N . LYS A 1 104 ? -6.402 2.510 15.725 1.00 93.75 104 LYS A N 1
ATOM 795 C CA . LYS A 1 104 ? -6.605 3.834 15.120 1.00 93.75 104 LYS A CA 1
ATOM 796 C C . LYS A 1 104 ? -5.329 4.407 14.492 1.00 93.75 104 LYS A C 1
ATOM 798 O O . LYS A 1 104 ? -5.383 4.745 13.312 1.00 93.75 104 LYS A O 1
ATOM 803 N N . PRO A 1 105 ? -4.202 4.539 15.223 1.00 96.88 105 PRO A N 1
ATOM 804 C CA . PRO A 1 105 ? -2.987 5.080 14.625 1.00 96.88 105 PRO A CA 1
ATOM 805 C C . PRO A 1 105 ? -2.456 4.206 13.483 1.00 96.88 105 PRO A C 1
ATOM 807 O O . PRO A 1 105 ? -1.954 4.757 12.508 1.00 96.88 105 PRO A O 1
ATOM 810 N N . THR A 1 106 ? -2.619 2.879 13.534 1.00 96.62 106 THR A N 1
ATOM 811 C CA . THR A 1 106 ? -2.191 2.008 12.428 1.00 96.62 106 THR A CA 1
ATOM 812 C C . THR A 1 106 ? -3.073 2.149 11.188 1.00 96.62 106 THR A C 1
ATOM 814 O O . THR A 1 106 ? -2.536 2.192 10.088 1.00 96.62 106 THR A O 1
ATOM 817 N N . VAL A 1 107 ? -4.394 2.322 11.322 1.00 97.50 107 VAL A N 1
ATOM 818 C CA . VAL A 1 107 ? -5.273 2.635 10.174 1.00 97.50 107 VAL A CA 1
ATOM 819 C C . VAL A 1 107 ? -4.905 3.974 9.527 1.00 97.50 107 VAL A C 1
ATOM 821 O O . VAL A 1 107 ? -4.862 4.069 8.303 1.00 97.50 107 VAL A O 1
ATOM 824 N N . ILE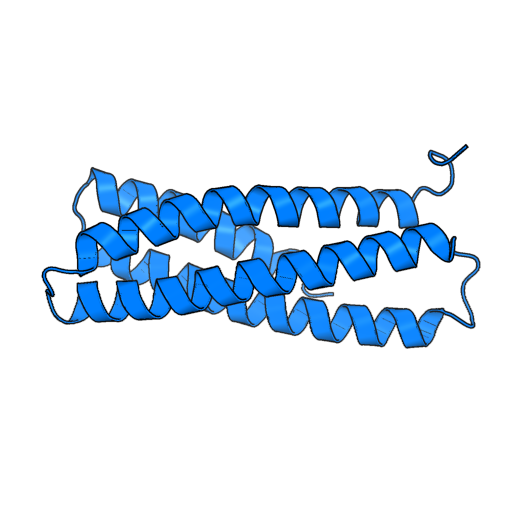 A 1 108 ? -4.594 5.002 10.324 1.00 97.88 108 ILE A N 1
ATOM 825 C CA . ILE A 1 108 ? -4.134 6.298 9.794 1.00 97.88 108 ILE A CA 1
ATOM 826 C C . ILE A 1 108 ? -2.804 6.131 9.048 1.00 97.88 108 ILE A C 1
ATOM 828 O O . ILE A 1 108 ? -2.650 6.660 7.950 1.00 97.88 108 ILE A O 1
ATOM 832 N N . ALA A 1 109 ? -1.865 5.363 9.608 1.00 97.94 109 ALA A N 1
ATOM 833 C CA . ALA A 1 109 ? -0.599 5.065 8.945 1.00 97.94 109 ALA A CA 1
ATOM 834 C C . ALA A 1 109 ? -0.808 4.350 7.600 1.00 97.94 109 ALA A C 1
ATOM 836 O O . ALA A 1 109 ? -0.194 4.739 6.611 1.00 97.94 109 ALA A O 1
ATOM 837 N N . VAL A 1 110 ? -1.719 3.371 7.530 1.00 98.38 110 VAL A N 1
ATOM 838 C CA . VAL A 1 110 ? -2.077 2.683 6.276 1.00 98.38 110 VAL A CA 1
ATOM 839 C C . VAL A 1 110 ? -2.648 3.658 5.245 1.00 98.38 110 VAL A C 1
ATOM 841 O O . VAL A 1 110 ? -2.268 3.588 4.079 1.00 98.38 110 VAL A O 1
ATOM 844 N N . LEU A 1 111 ? -3.510 4.599 5.646 1.00 98.31 111 LEU A N 1
ATOM 845 C CA . LEU A 1 111 ? -4.045 5.618 4.733 1.00 98.31 111 LEU A CA 1
ATOM 846 C C . LEU A 1 111 ? -2.936 6.506 4.149 1.00 98.31 111 LEU A C 1
ATOM 848 O O . LEU A 1 111 ? -2.927 6.749 2.946 1.00 98.31 111 LEU A O 1
ATOM 852 N N . ILE A 1 112 ? -1.985 6.950 4.975 1.00 98.25 112 ILE A N 1
ATOM 853 C CA . ILE A 1 112 ? -0.846 7.766 4.524 1.00 98.25 112 ILE A CA 1
ATOM 854 C C . ILE A 1 112 ? 0.058 6.956 3.587 1.00 98.25 112 ILE A C 1
ATOM 856 O O . ILE A 1 112 ? 0.380 7.413 2.491 1.00 98.25 112 ILE A O 1
ATOM 860 N N . LEU A 1 113 ? 0.421 5.732 3.981 1.00 97.69 113 LEU A N 1
ATOM 861 C CA . LEU A 1 113 ? 1.233 4.828 3.162 1.00 97.69 113 LEU A CA 1
ATOM 862 C C . LEU A 1 113 ? 0.561 4.495 1.827 1.00 97.69 113 LEU A C 1
ATOM 864 O O . LEU A 1 113 ? 1.255 4.362 0.824 1.00 97.69 113 LEU A O 1
ATOM 868 N N . SER A 1 114 ? -0.771 4.404 1.788 1.00 96.75 114 SER A N 1
ATOM 869 C CA . SER A 1 114 ? -1.519 4.180 0.545 1.00 96.75 114 SER A CA 1
ATOM 870 C C . SER A 1 114 ? -1.337 5.339 -0.434 1.00 96.75 114 SER A C 1
ATOM 872 O O . SER A 1 114 ? -1.087 5.103 -1.610 1.00 96.75 114 SER A O 1
ATOM 874 N N . VAL A 1 115 ? -1.394 6.588 0.045 1.00 97.00 115 VAL A N 1
ATOM 875 C CA . VAL A 1 115 ? -1.158 7.778 -0.793 1.00 97.00 115 VAL A CA 1
ATOM 876 C C . VAL A 1 115 ? 0.262 7.785 -1.353 1.00 97.00 115 VAL A C 1
ATOM 878 O O . VAL A 1 115 ? 0.448 8.012 -2.545 1.00 97.00 115 VAL A O 1
ATOM 881 N N . ILE A 1 116 ? 1.254 7.480 -0.514 1.00 96.88 116 ILE A N 1
ATOM 882 C CA . ILE A 1 116 ? 2.656 7.377 -0.943 1.00 96.88 116 ILE A CA 1
ATOM 883 C C . ILE A 1 116 ? 2.811 6.261 -1.984 1.00 96.88 116 ILE A C 1
ATOM 885 O O . ILE A 1 116 ? 3.430 6.463 -3.022 1.00 96.88 116 ILE A O 1
ATOM 889 N N . SER A 1 117 ? 2.190 5.104 -1.753 1.00 95.25 117 SER A N 1
ATOM 890 C CA . SER A 1 117 ? 2.251 3.971 -2.681 1.00 95.25 117 SER A CA 1
ATOM 891 C C . SER A 1 117 ? 1.603 4.296 -4.030 1.00 95.25 117 SER A C 1
ATOM 893 O O . SER A 1 117 ? 2.119 3.870 -5.057 1.00 95.25 117 SER A O 1
ATOM 895 N N . PHE A 1 118 ? 0.522 5.090 -4.069 1.00 93.56 118 PHE A N 1
ATOM 896 C CA . PHE A 1 118 ? -0.063 5.534 -5.341 1.00 93.56 118 PHE A CA 1
ATOM 897 C C . PHE A 1 118 ? 0.897 6.369 -6.178 1.00 93.56 118 PHE A C 1
ATOM 899 O O . PHE A 1 118 ? 0.896 6.219 -7.396 1.00 93.56 118 PHE A O 1
ATOM 906 N N . TYR A 1 119 ? 1.705 7.223 -5.548 1.00 94.69 119 TYR A N 1
ATOM 907 C CA . TYR A 1 119 ? 2.712 8.000 -6.264 1.00 94.69 119 TYR A CA 1
ATOM 908 C C . TYR A 1 119 ? 3.721 7.081 -6.964 1.00 94.69 119 TYR A C 1
ATOM 910 O O . TYR A 1 119 ? 3.929 7.212 -8.167 1.00 94.69 119 TYR A O 1
ATOM 918 N N . PHE A 1 120 ? 4.276 6.106 -6.240 1.00 95.12 120 PHE A N 1
ATOM 919 C CA . PHE A 1 120 ? 5.246 5.162 -6.803 1.00 95.12 120 PHE A CA 1
ATOM 920 C C . PHE A 1 120 ? 4.635 4.284 -7.899 1.00 95.12 120 PHE A C 1
ATOM 922 O O . PHE A 1 120 ? 5.196 4.185 -8.984 1.00 95.12 120 PHE A O 1
ATOM 929 N N . ILE A 1 121 ? 3.421 3.764 -7.686 1.00 92.38 121 ILE A N 1
ATOM 930 C CA . ILE A 1 121 ? 2.688 3.008 -8.714 1.00 92.38 121 ILE A CA 1
ATOM 931 C C . ILE A 1 121 ? 2.476 3.849 -9.976 1.00 92.38 121 ILE A C 1
ATOM 933 O O . ILE A 1 121 ? 2.660 3.346 -11.083 1.00 92.38 121 ILE A O 1
ATOM 937 N N . ALA A 1 122 ? 2.076 5.115 -9.829 1.00 91.81 122 ALA A N 1
ATOM 938 C CA . ALA A 1 122 ? 1.867 6.008 -10.963 1.00 91.81 122 ALA A CA 1
ATOM 939 C C . ALA A 1 122 ? 3.175 6.291 -11.716 1.00 91.81 122 ALA A C 1
ATOM 941 O O . ALA A 1 122 ? 3.163 6.320 -12.944 1.00 91.81 122 ALA A O 1
ATOM 942 N N . HIS A 1 123 ? 4.288 6.445 -10.996 1.00 92.94 123 HIS A N 1
ATOM 943 C CA . HIS A 1 123 ? 5.611 6.647 -11.580 1.00 92.94 123 HIS A CA 1
ATOM 944 C C . HIS A 1 123 ? 6.117 5.408 -12.337 1.00 92.94 123 HIS A C 1
ATOM 946 O O . HIS A 1 123 ? 6.485 5.507 -13.504 1.00 92.94 123 HIS A O 1
ATOM 952 N N . THR A 1 124 ? 6.040 4.215 -11.741 1.00 92.62 124 THR A N 1
ATOM 953 C CA . THR A 1 124 ? 6.366 2.964 -12.447 1.00 92.62 124 THR A CA 1
ATOM 954 C C . THR A 1 124 ? 5.480 2.788 -13.685 1.00 92.62 124 THR A C 1
ATOM 956 O O . THR A 1 124 ? 5.957 2.399 -14.750 1.00 92.62 124 THR A O 1
ATOM 959 N N . ALA A 1 125 ? 4.187 3.115 -13.584 1.00 89.00 125 ALA A N 1
ATOM 960 C CA . ALA A 1 125 ? 3.260 3.025 -14.708 1.00 89.00 125 ALA A CA 1
ATOM 961 C C . ALA A 1 125 ? 3.566 4.031 -15.833 1.00 89.00 125 ALA A C 1
ATOM 963 O O . ALA A 1 125 ? 3.351 3.687 -16.996 1.00 89.00 125 ALA A O 1
ATOM 964 N N . SER A 1 126 ? 4.058 5.239 -15.522 1.00 89.88 126 SER A N 1
ATOM 965 C CA . SER A 1 126 ? 4.450 6.209 -16.553 1.00 89.88 126 SER A CA 1
ATOM 966 C C . SER A 1 126 ? 5.660 5.720 -17.344 1.00 89.88 126 SER A C 1
ATOM 968 O O . SER A 1 126 ? 5.590 5.695 -18.570 1.00 89.88 126 SER A O 1
ATOM 970 N N . LEU A 1 127 ? 6.693 5.215 -16.658 1.00 89.38 127 LEU A N 1
ATOM 971 C CA . LEU A 1 127 ? 7.882 4.634 -17.297 1.00 89.38 127 LEU A CA 1
ATOM 972 C C . LEU A 1 127 ? 7.521 3.417 -18.164 1.00 89.38 127 LEU A C 1
ATOM 974 O O . LEU A 1 127 ? 7.965 3.285 -19.301 1.00 89.38 127 LEU A O 1
ATOM 978 N N . GLY A 1 128 ? 6.590 2.575 -17.698 1.00 85.00 128 GLY A N 1
ATOM 979 C CA . GLY A 1 128 ? 6.088 1.451 -18.496 1.00 85.00 128 GLY A CA 1
ATOM 980 C C . GLY A 1 128 ? 5.355 1.880 -19.778 1.00 85.00 128 GLY A C 1
ATOM 981 O O . GLY A 1 128 ? 5.319 1.136 -20.760 1.00 85.00 128 GLY A O 1
ATOM 982 N N . GLY A 1 129 ? 4.769 3.082 -19.793 1.00 82.44 129 GLY A N 1
ATOM 983 C CA . GLY A 1 129 ? 4.189 3.687 -20.992 1.00 82.44 129 GLY A CA 1
ATOM 984 C C . GLY A 1 129 ? 5.244 4.109 -22.018 1.00 82.44 129 GLY A C 1
ATOM 985 O O . GLY A 1 129 ? 5.014 3.955 -23.219 1.00 82.44 129 GLY A O 1
ATOM 986 N N . GLU A 1 130 ? 6.402 4.581 -21.557 1.00 79.50 130 GLU A N 1
ATOM 987 C CA . GLU A 1 130 ? 7.521 5.025 -22.397 1.00 79.50 130 GLU A CA 1
ATOM 988 C C . GLU A 1 130 ? 8.191 3.854 -23.126 1.00 79.50 130 GLU A C 1
ATOM 990 O O . GLU A 1 130 ? 8.461 3.964 -24.322 1.00 79.50 130 GLU A O 1
ATOM 995 N N . ILE A 1 131 ? 8.313 2.682 -22.484 1.00 76.38 131 ILE A N 1
ATOM 996 C CA . ILE A 1 131 ? 8.802 1.439 -23.125 1.00 76.38 131 ILE A CA 1
ATOM 997 C C . ILE A 1 131 ? 8.002 1.107 -24.396 1.00 76.38 131 ILE A C 1
ATOM 999 O O . ILE A 1 131 ? 8.544 0.639 -25.398 1.00 76.38 131 ILE A O 1
ATOM 1003 N N . ARG A 1 132 ? 6.686 1.345 -24.368 1.00 66.81 132 ARG A N 1
ATOM 1004 C CA . ARG A 1 132 ? 5.768 1.028 -25.472 1.00 66.81 132 ARG A CA 1
ATOM 1005 C C . ARG A 1 132 ? 5.692 2.136 -26.528 1.00 66.81 132 ARG A C 1
ATOM 1007 O O . ARG A 1 132 ? 5.190 1.892 -27.626 1.00 66.81 132 ARG A O 1
ATOM 1014 N N . HIS A 1 133 ? 6.191 3.326 -26.206 1.00 64.94 133 HIS A N 1
ATOM 1015 C CA . HIS A 1 133 ? 6.198 4.504 -27.063 1.00 64.94 133 HIS A CA 1
ATOM 1016 C C . HIS A 1 133 ? 7.603 5.111 -27.117 1.00 64.94 133 HIS A C 1
ATOM 1018 O O . HIS A 1 133 ? 7.820 6.258 -26.729 1.00 64.94 133 HIS A O 1
ATOM 1024 N N . THR A 1 134 ? 8.542 4.361 -27.695 1.00 55.41 134 THR A N 1
ATOM 1025 C CA . THR A 1 134 ? 9.911 4.824 -27.986 1.00 55.41 134 THR A CA 1
ATOM 1026 C C . THR A 1 134 ? 9.964 6.079 -28.876 1.00 55.41 134 THR A C 1
ATOM 1028 O O . THR A 1 134 ? 11.023 6.663 -29.060 1.00 55.41 134 THR A O 1
ATOM 1031 N N . GLU A 1 135 ? 8.825 6.530 -29.412 1.00 53.06 135 GLU A N 1
ATOM 1032 C CA . GLU A 1 135 ? 8.659 7.770 -30.178 1.00 53.06 135 GLU A CA 1
ATOM 1033 C C . GLU A 1 135 ? 8.677 9.053 -29.318 1.00 53.06 135 GLU A C 1
ATOM 1035 O O . GLU A 1 135 ? 8.863 10.139 -29.866 1.00 53.06 135 GLU A O 1
ATOM 1040 N N . ILE A 1 136 ? 8.458 8.950 -27.998 1.00 52.78 136 ILE A N 1
ATOM 1041 C CA . ILE A 1 136 ? 8.367 10.099 -27.070 1.00 52.78 136 ILE A CA 1
ATOM 1042 C C . ILE A 1 136 ? 9.740 10.439 -26.467 1.00 52.78 136 ILE A C 1
ATOM 1044 O O . ILE A 1 136 ? 10.000 11.589 -26.118 1.00 52.78 136 ILE A O 1
ATOM 1048 N N . VAL A 1 137 ? 10.631 9.450 -26.393 1.00 51.88 137 VAL A N 1
ATOM 1049 C CA . VAL A 1 137 ? 12.013 9.603 -25.932 1.00 51.88 137 VAL A CA 1
ATOM 1050 C C . VAL A 1 137 ? 12.859 10.027 -27.135 1.00 51.88 137 VAL A C 1
ATOM 1052 O O . VAL A 1 137 ? 13.389 9.192 -27.867 1.00 51.88 137 VAL A O 1
ATOM 1055 N N . LYS A 1 138 ? 12.911 11.331 -27.414 1.00 42.53 138 LYS A N 1
ATOM 1056 C CA . LYS A 1 138 ? 13.733 11.901 -28.487 1.00 42.53 138 LYS A CA 1
ATOM 1057 C C . LYS A 1 138 ? 14.460 13.155 -28.039 1.00 42.53 138 LYS A C 1
ATOM 1059 O O . LYS A 1 138 ? 13.822 13.985 -27.357 1.00 42.53 138 LYS A O 1
#

Nearest PDB structures (foldseek):
  2q00-assembly2_B  TM=5.940E-01  e=3.849E-01  Saccharolobus solfataricus P2

Sequence (138 aa):
MITHLPVFGLFLGFFALLYGYIKKDKGVKIVSLAIIIVAMVGGWIAFQTGESAEHAIEKVAQVSHDAVEEHEEAAELTNVFIMVLGLASLVALFGELKDKRFAKPTVIAVLILSVISFYFIAHTASLGGEIRHTEIVK

Mean predicted aligned error: 5.16 Å

Radius of gyration: 17.13 Å; Cα contacts (8 Å, |Δi|>4): 144; chains: 1; bounding box: 36×25×52 Å